Protein AF-A0A2D4KZU0-F1 (afdb_monomer)

InterPro domains:
  IPR002223 Pancreatic trypsin inhibitor Kunitz domain [PF00014] (2-46)
  IPR002223 Pancreatic trypsin inhibitor Kunitz domain [PF00014] (70-121)
  IPR002223 Pancreatic trypsin inhibitor Kunitz domain [PR00759] (68-82)
  IPR002223 Pancreatic trypsin inhibitor Kunitz domain [PR00759] (96-106)
  IPR002223 Pancreatic trypsin inhibitor Kunitz domain [PR00759] (106-121)
  IPR002223 Pancreatic trypsin inhibitor Kunitz domain [PS50279] (1-46)
  IPR002223 Pancreatic trypsin inhibitor Kunitz domain [PS50279] (71-121)
  IPR002223 Pancreatic trypsin inhibitor Kunitz domain [SM00131] (1-47)
  IPR002223 Pancreatic trypsin inhibitor Kunitz domain [SM00131] (69-122)
  IPR020901 Proteinase inhibitor I2, Kunitz, conserved site [PS00280] (99-117)
  IPR036880 Pancreatic trypsin inhibitor Kunitz domain superfamily [G3DSA:4.10.410.10] (1-54)
  IPR036880 Pancreatic trypsin inhibitor Kunitz domain superfamily [G3DSA:4.10.410.10] (60-129)
  IPR036880 Pancreatic trypsin inhibitor Kunitz domain superfamily [SSF57362] (4-48)
  IPR036880 Pancreatic trypsin inhibitor Kunitz domain superfamily [SSF57362] (65-124)
  IPR050098 Tissue factor pathway inhibitor/Kunitz-type serine protease inhibitor-like [PTHR10083] (4-121)

Solvent-accessible surface area (backbone atoms only — not comparable to full-atom values): 8700 Å² total; per-residue (Å²): 138,81,84,72,57,81,49,72,40,80,29,26,30,68,36,84,89,77,70,42,73,43,80,45,82,38,46,66,69,86,87,70,87,68,60,26,90,38,67,66,60,36,37,73,75,67,49,71,77,95,80,83,86,77,98,74,83,91,73,87,88,76,89,73,68,48,61,70,52,34,34,69,38,72,74,47,38,42,90,41,83,55,70,40,82,30,21,26,43,39,70,90,76,71,41,68,43,77,46,66,28,12,72,40,88,51,63,77,30,57,27,86,40,64,65,57,34,39,59,57,60,43,61,81,58,71,84,71,79,83,78,91,81,85,89,134

Structure (mmCIF, N/CA/C/O backbone):
data_AF-A0A2D4KZU0-F1
#
_entry.id   AF-A0A2D4KZU0-F1
#
loop_
_atom_site.group_PDB
_atom_site.id
_atom_site.type_symbol
_atom_site.label_atom_id
_atom_site.label_alt_id
_atom_site.label_comp_id
_atom_site.label_asym_id
_atom_site.label_entity_id
_atom_site.label_seq_id
_atom_site.pdbx_PDB_ins_code
_atom_site.Cartn_x
_atom_site.Cartn_y
_atom_site.Cartn_z
_atom_site.occupancy
_atom_site.B_iso_or_equiv
_atom_site.auth_seq_id
_atom_site.auth_comp_id
_atom_site.auth_asym_id
_atom_site.auth_atom_id
_atom_site.pdbx_PDB_model_num
ATOM 1 N N . MET A 1 1 ? 21.798 -14.277 -56.141 1.00 41.41 1 MET A N 1
ATOM 2 C CA . MET A 1 1 ? 22.050 -13.081 -55.307 1.00 41.41 1 MET A CA 1
ATOM 3 C C . MET A 1 1 ? 20.844 -12.893 -54.390 1.00 41.41 1 MET A C 1
ATOM 5 O O . MET A 1 1 ? 19.811 -12.449 -54.868 1.00 41.41 1 MET A O 1
ATOM 9 N N . GLY A 1 2 ? 20.905 -13.348 -53.135 1.00 55.34 2 GLY A N 1
ATOM 10 C CA . GLY A 1 2 ? 19.784 -13.237 -52.190 1.00 55.34 2 GLY A CA 1
ATOM 11 C C . GLY A 1 2 ? 19.807 -11.879 -51.496 1.00 55.34 2 GLY A C 1
ATOM 12 O O . GLY A 1 2 ? 20.822 -11.508 -50.911 1.00 55.34 2 GLY A O 1
ATOM 13 N N . THR A 1 3 ? 18.724 -11.115 -51.596 1.00 58.78 3 THR A N 1
ATOM 14 C CA . THR A 1 3 ? 18.577 -9.814 -50.937 1.00 58.78 3 THR A CA 1
ATOM 15 C C . THR A 1 3 ? 18.592 -9.998 -49.420 1.00 58.78 3 THR A C 1
ATOM 17 O O . THR A 1 3 ? 17.609 -10.445 -48.836 1.00 58.78 3 THR A O 1
ATOM 20 N N . GLN A 1 4 ? 19.718 -9.676 -48.775 1.00 64.62 4 GLN A N 1
ATOM 21 C CA . GLN A 1 4 ? 19.765 -9.484 -47.326 1.00 64.62 4 GLN A CA 1
ATOM 22 C C . GLN A 1 4 ? 18.815 -8.346 -46.969 1.00 64.62 4 GLN A C 1
ATOM 24 O O . GLN A 1 4 ? 18.883 -7.264 -47.553 1.00 64.62 4 GLN A O 1
ATOM 29 N N . CYS A 1 5 ? 17.938 -8.598 -46.016 1.00 69.00 5 CYS A N 1
ATOM 30 C CA . CYS A 1 5 ? 17.033 -7.599 -45.485 1.00 69.00 5 CYS A CA 1
ATOM 31 C C . CYS A 1 5 ? 17.891 -6.658 -44.635 1.00 69.00 5 CYS A C 1
ATOM 33 O O . CYS A 1 5 ? 18.546 -7.083 -43.686 1.00 69.00 5 CYS A O 1
ATOM 35 N N . LYS A 1 6 ? 18.059 -5.424 -45.116 1.00 70.81 6 LYS A N 1
ATOM 36 C CA . LYS A 1 6 ? 19.051 -4.458 -44.611 1.00 70.81 6 LYS A CA 1
ATOM 37 C C . LYS A 1 6 ? 18.406 -3.275 -43.895 1.00 70.81 6 LYS A C 1
ATOM 39 O O . LYS A 1 6 ? 19.070 -2.275 -43.651 1.00 70.81 6 LYS A O 1
ATOM 44 N N . GLU A 1 7 ? 17.133 -3.394 -43.542 1.00 77.81 7 GLU A N 1
ATOM 45 C CA . GLU A 1 7 ? 16.392 -2.338 -42.866 1.00 77.81 7 GLU A CA 1
ATOM 46 C C . GLU A 1 7 ? 16.060 -2.788 -41.446 1.00 77.81 7 GLU A C 1
ATOM 48 O O . GLU A 1 7 ? 14.984 -3.310 -41.157 1.00 77.81 7 GLU A O 1
ATOM 53 N N . TYR A 1 8 ? 17.056 -2.648 -40.571 1.00 84.06 8 TYR A N 1
ATOM 54 C CA . TYR A 1 8 ? 16.910 -2.977 -39.163 1.00 84.06 8 TYR A CA 1
ATOM 55 C C . TYR A 1 8 ? 15.996 -1.959 -38.492 1.00 84.06 8 TYR A C 1
ATOM 57 O O . TYR A 1 8 ? 16.311 -0.772 -38.431 1.00 84.06 8 TYR A O 1
ATOM 65 N N . GLN A 1 9 ? 14.878 -2.438 -37.963 1.00 88.81 9 GLN A N 1
ATOM 66 C CA . GLN A 1 9 ? 13.929 -1.621 -37.22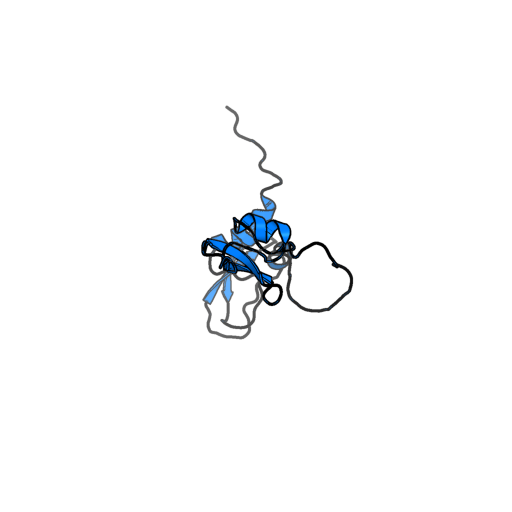2 1.00 88.81 9 GLN A CA 1
ATOM 67 C C . GLN A 1 9 ? 13.724 -2.220 -35.835 1.00 88.81 9 GLN A C 1
ATOM 69 O O . GLN A 1 9 ? 13.626 -3.438 -35.681 1.00 88.81 9 GLN A O 1
ATOM 74 N N . VAL A 1 10 ? 13.648 -1.365 -34.820 1.00 92.38 10 VAL A N 1
ATOM 75 C CA . VAL A 1 10 ? 13.266 -1.792 -33.475 1.00 92.38 10 VAL A CA 1
ATOM 76 C C . VAL A 1 10 ? 11.761 -2.029 -33.467 1.00 92.38 10 VAL A C 1
ATOM 78 O O . VAL A 1 10 ? 10.993 -1.150 -33.854 1.00 92.38 10 VAL A O 1
ATOM 81 N N . LYS A 1 11 ? 11.342 -3.229 -33.069 1.00 94.69 11 LYS A N 1
ATOM 82 C CA . LYS A 1 11 ? 9.929 -3.605 -32.951 1.00 94.69 11 LYS A CA 1
ATOM 83 C C . LYS A 1 11 ? 9.700 -4.303 -31.623 1.00 94.69 11 LYS A C 1
ATOM 85 O O . LYS A 1 11 ? 10.632 -4.847 -31.033 1.00 94.69 11 LYS A O 1
ATOM 90 N N . TRP A 1 12 ? 8.454 -4.315 -31.181 1.00 96.50 12 TRP A N 1
ATOM 91 C CA . TRP A 1 12 ? 8.031 -5.018 -29.981 1.00 96.50 12 TRP A CA 1
ATOM 92 C C . TRP A 1 12 ? 7.711 -6.477 -30.296 1.00 96.50 12 TRP A C 1
ATOM 94 O O . TRP A 1 12 ? 7.017 -6.766 -31.268 1.00 96.50 12 TRP A O 1
ATOM 104 N N . PHE A 1 13 ? 8.199 -7.388 -29.464 1.00 95.62 13 PHE A N 1
ATOM 105 C CA . PHE A 1 13 ? 7.932 -8.822 -29.516 1.00 95.62 13 PHE A CA 1
ATOM 106 C C . PHE A 1 13 ? 7.511 -9.279 -28.121 1.00 95.62 13 PHE A C 1
ATOM 108 O O . PHE A 1 13 ? 8.106 -8.871 -27.122 1.00 95.62 13 PHE A O 1
ATOM 115 N N . PHE A 1 14 ? 6.496 -10.130 -28.040 1.00 95.44 14 PHE A N 1
ATOM 116 C CA . PHE A 1 14 ? 6.071 -10.723 -26.781 1.00 95.44 14 PHE A CA 1
ATOM 117 C C . PHE A 1 14 ? 6.956 -11.916 -26.421 1.00 95.44 14 PHE A C 1
ATOM 119 O O . PHE A 1 14 ? 7.071 -12.880 -27.184 1.00 95.44 14 PHE A O 1
ATOM 126 N N . ASP A 1 15 ? 7.575 -11.861 -25.251 1.00 94.00 15 ASP A N 1
ATOM 127 C CA . ASP A 1 15 ? 8.271 -12.985 -24.649 1.00 94.00 15 ASP A CA 1
ATOM 128 C C . ASP A 1 15 ? 7.255 -1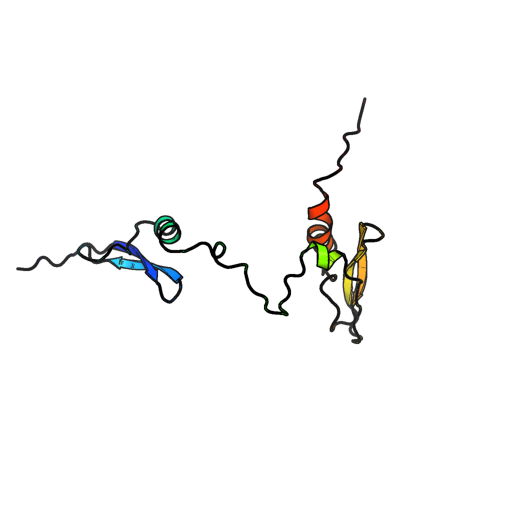3.856 -23.906 1.00 94.00 15 ASP A C 1
ATOM 130 O O . ASP A 1 15 ? 6.814 -13.521 -22.812 1.00 94.00 15 ASP A O 1
ATOM 134 N N . TYR A 1 16 ? 6.896 -14.999 -24.492 1.00 90.19 16 TYR A N 1
ATOM 135 C CA . TYR A 1 16 ? 5.946 -15.940 -23.891 1.00 90.19 16 TYR A CA 1
ATOM 136 C C . TYR A 1 16 ? 6.447 -16.589 -22.595 1.00 90.19 16 TYR A C 1
ATOM 138 O O . TYR A 1 16 ? 5.640 -17.119 -21.840 1.00 90.19 16 TYR A O 1
ATOM 146 N N . LYS A 1 17 ? 7.762 -16.602 -22.343 1.00 91.62 17 LYS A N 1
ATOM 147 C CA . LYS A 1 17 ? 8.343 -17.204 -21.137 1.00 91.62 17 LYS A CA 1
ATOM 148 C C . LYS A 1 17 ? 8.259 -16.251 -19.951 1.00 91.62 17 LYS A C 1
ATOM 150 O O . LYS A 1 17 ? 8.023 -16.698 -18.835 1.00 91.62 17 LYS A O 1
ATOM 155 N N . ASN A 1 18 ? 8.507 -14.969 -20.201 1.00 88.12 18 ASN A N 1
ATOM 156 C CA . ASN A 1 18 ? 8.497 -13.924 -19.177 1.00 88.12 18 ASN A CA 1
ATOM 157 C C . ASN A 1 18 ? 7.198 -13.101 -19.180 1.00 88.12 18 ASN A C 1
ATOM 159 O O . ASN A 1 18 ? 7.062 -12.176 -18.386 1.00 88.12 18 ASN A O 1
ATOM 163 N N . GLU A 1 19 ? 6.278 -13.427 -20.089 1.00 91.50 19 GLU A N 1
ATOM 164 C CA . GLU A 1 19 ? 4.984 -12.775 -20.298 1.00 91.50 19 GLU A CA 1
ATOM 165 C C . GLU A 1 19 ? 5.088 -11.250 -20.440 1.00 91.50 19 GLU A C 1
ATOM 167 O O . GLU A 1 19 ? 4.279 -10.491 -19.909 1.00 91.50 19 GLU A O 1
ATOM 172 N N . ILE A 1 20 ? 6.097 -10.791 -21.186 1.00 93.50 20 ILE A N 1
ATOM 173 C CA . ILE A 1 20 ? 6.428 -9.369 -21.304 1.00 93.50 20 ILE A CA 1
ATOM 174 C C . ILE A 1 20 ? 6.747 -8.971 -22.744 1.00 93.50 20 ILE A C 1
ATOM 176 O O . ILE A 1 20 ? 7.427 -9.681 -23.483 1.00 93.50 20 ILE A O 1
ATOM 180 N N . CYS A 1 21 ? 6.260 -7.803 -23.153 1.00 96.00 21 CYS A N 1
ATOM 181 C CA . CYS A 1 21 ? 6.618 -7.189 -24.426 1.00 96.00 21 CYS A CA 1
ATOM 182 C C . CYS A 1 21 ? 8.000 -6.533 -24.328 1.00 96.00 21 CYS A C 1
ATOM 184 O O . CYS A 1 21 ? 8.241 -5.723 -23.439 1.00 96.00 21 CYS A O 1
ATOM 186 N N . THR A 1 22 ? 8.910 -6.862 -25.245 1.00 95.62 22 THR A N 1
ATOM 187 C CA . THR A 1 22 ? 10.278 -6.315 -25.279 1.00 95.62 22 THR A CA 1
ATOM 188 C C . THR A 1 22 ? 10.659 -5.849 -26.677 1.00 95.62 22 THR A C 1
ATOM 190 O O . THR A 1 22 ? 10.116 -6.319 -27.677 1.00 95.62 22 THR A O 1
ATOM 193 N N . GLN A 1 23 ? 11.597 -4.908 -26.757 1.00 96.50 23 GLN A N 1
ATOM 194 C CA . GLN A 1 23 ? 12.101 -4.390 -28.024 1.00 96.50 23 GLN A CA 1
ATOM 195 C C . GLN A 1 23 ? 13.243 -5.258 -28.561 1.00 96.50 23 GLN A C 1
ATOM 197 O O . GLN A 1 23 ? 14.226 -5.507 -27.863 1.00 96.50 23 GLN A O 1
ATOM 202 N N . VAL A 1 24 ? 13.137 -5.678 -29.823 1.00 91.88 24 VAL A N 1
ATOM 203 C CA . VAL A 1 24 ? 14.161 -6.466 -30.524 1.00 91.88 24 VAL A CA 1
ATOM 204 C C . VAL A 1 24 ? 14.408 -5.876 -31.915 1.00 91.88 24 VAL A C 1
ATOM 206 O O . VAL A 1 24 ? 13.487 -5.389 -32.576 1.00 91.88 24 VAL A O 1
ATOM 209 N N . TRP A 1 25 ? 15.662 -5.920 -32.374 1.00 90.06 25 TRP A N 1
ATOM 210 C CA . TRP A 1 25 ? 16.038 -5.524 -33.732 1.00 90.06 25 TRP A CA 1
ATOM 211 C C . TRP A 1 25 ? 15.523 -6.535 -34.759 1.00 90.06 25 TRP A C 1
ATOM 213 O O . TRP A 1 25 ? 15.945 -7.691 -34.783 1.00 90.06 25 TRP A O 1
ATOM 223 N N . TYR A 1 26 ? 14.637 -6.085 -35.641 1.00 87.25 26 TYR A N 1
ATOM 224 C CA . TYR A 1 26 ? 14.081 -6.874 -36.732 1.00 87.25 26 TYR A CA 1
ATOM 225 C C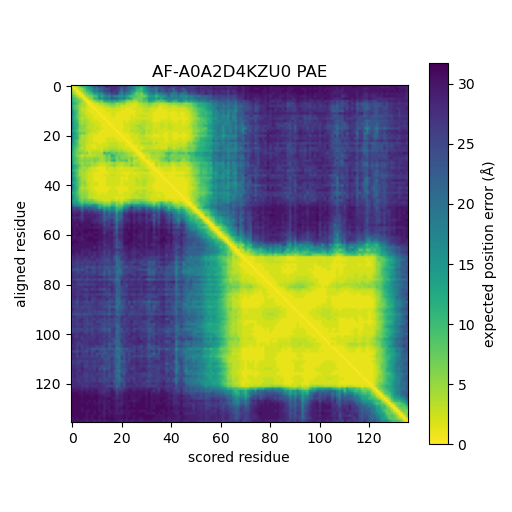 . TYR A 1 26 ? 14.724 -6.483 -38.063 1.00 87.25 26 TYR A C 1
ATOM 227 O O . TYR A 1 26 ? 14.696 -5.317 -38.440 1.00 87.25 26 TYR A O 1
ATOM 235 N N . GLY A 1 27 ? 15.268 -7.459 -38.795 1.00 85.25 27 GLY A N 1
ATOM 236 C CA . GLY A 1 27 ? 16.042 -7.237 -40.026 1.00 85.25 27 GLY A CA 1
ATOM 237 C C . GLY A 1 27 ? 15.251 -6.806 -41.271 1.00 85.25 27 GLY A C 1
ATOM 238 O O . GLY A 1 27 ? 15.843 -6.679 -42.338 1.00 85.25 27 GLY A O 1
ATOM 239 N N . GLY A 1 28 ? 13.934 -6.600 -41.178 1.00 80.00 28 GLY A N 1
ATOM 240 C CA . GLY A 1 28 ? 13.142 -5.993 -42.259 1.00 80.00 28 GLY A CA 1
ATOM 241 C C . GLY A 1 28 ? 12.451 -6.960 -43.231 1.00 80.00 28 GLY A C 1
ATOM 242 O O . GLY A 1 28 ? 11.751 -6.508 -44.131 1.00 80.00 28 GLY A O 1
ATOM 243 N N . CYS A 1 29 ? 12.570 -8.281 -43.065 1.00 85.12 29 CYS A N 1
ATOM 244 C CA . CYS A 1 29 ? 11.770 -9.255 -43.822 1.00 85.12 29 CYS A CA 1
ATOM 245 C C . CYS A 1 29 ? 11.552 -10.569 -43.051 1.00 85.12 29 CYS A C 1
ATOM 247 O O . CYS A 1 29 ? 12.318 -10.916 -42.150 1.00 85.12 29 CYS A O 1
ATOM 249 N N . GLY A 1 30 ? 10.517 -11.319 -43.438 1.00 83.19 30 GLY A N 1
ATOM 250 C CA . GLY A 1 30 ? 10.156 -12.589 -42.806 1.00 83.19 30 GLY A CA 1
ATOM 251 C C . GLY A 1 30 ? 9.453 -12.424 -41.452 1.00 83.19 30 GLY A C 1
ATOM 252 O O . GLY A 1 30 ? 8.645 -11.518 -41.254 1.00 83.19 30 GLY A O 1
ATOM 253 N N . GLY A 1 31 ? 9.739 -13.335 -40.520 1.00 78.88 31 GLY A N 1
ATOM 254 C CA . GLY A 1 31 ? 9.178 -13.328 -39.166 1.00 78.88 31 GLY A CA 1
ATOM 255 C C . GLY A 1 31 ? 7.755 -13.891 -39.061 1.00 78.88 31 GLY A C 1
ATOM 256 O O . GLY A 1 31 ? 7.247 -14.540 -39.971 1.00 78.88 31 GLY A O 1
ATOM 257 N N . ASN A 1 32 ? 7.123 -13.663 -37.909 1.00 84.06 32 ASN A N 1
ATOM 258 C CA . ASN A 1 32 ? 5.772 -14.131 -37.586 1.00 84.06 32 ASN A CA 1
ATOM 259 C C . ASN A 1 32 ? 4.895 -12.969 -37.064 1.00 84.06 32 ASN A C 1
ATOM 261 O O . ASN A 1 32 ? 5.304 -11.807 -37.125 1.00 84.06 32 ASN A O 1
ATOM 265 N N . ALA A 1 33 ? 3.680 -13.280 -36.596 1.00 89.06 33 ALA A N 1
ATOM 266 C CA . ALA A 1 33 ? 2.701 -12.300 -36.112 1.00 89.06 33 ALA A CA 1
ATOM 267 C C . ALA A 1 33 ? 3.047 -11.672 -34.746 1.00 89.06 33 ALA A C 1
ATOM 269 O O . ALA A 1 33 ? 2.399 -10.710 -34.343 1.00 89.06 33 ALA A O 1
ATOM 270 N N . ASN A 1 34 ? 4.063 -12.181 -34.043 1.00 93.19 34 ASN A N 1
ATOM 271 C CA . ASN A 1 34 ? 4.514 -11.659 -32.756 1.00 93.19 34 ASN A CA 1
ATOM 272 C C . ASN A 1 34 ? 5.446 -10.450 -32.943 1.00 93.19 34 ASN A C 1
ATOM 274 O O . ASN A 1 34 ? 6.577 -10.462 -32.481 1.00 93.19 34 ASN A O 1
ATOM 278 N N . ARG A 1 35 ? 5.017 -9.442 -33.704 1.00 93.69 35 ARG A N 1
ATOM 279 C CA . ARG A 1 35 ? 5.796 -8.232 -33.990 1.00 93.69 35 ARG A CA 1
ATOM 280 C C . ARG A 1 35 ? 4.859 -7.038 -34.031 1.00 93.69 35 ARG A C 1
ATOM 282 O O . ARG A 1 35 ? 3.928 -7.020 -34.835 1.00 93.69 35 ARG A O 1
ATOM 289 N N . PHE A 1 36 ? 5.137 -6.037 -33.212 1.00 95.31 36 PHE A N 1
ATOM 290 C CA . PHE A 1 36 ? 4.271 -4.883 -33.020 1.00 95.31 36 PHE A CA 1
ATOM 291 C C . PHE A 1 36 ? 5.064 -3.583 -33.129 1.00 95.31 36 PHE A C 1
ATOM 293 O O . PHE A 1 36 ? 6.247 -3.519 -32.791 1.00 95.31 36 PHE A O 1
ATOM 300 N N . GLU A 1 37 ? 4.402 -2.544 -33.626 1.00 94.06 37 GLU A N 1
ATOM 301 C CA . GLU A 1 37 ? 4.985 -1.204 -33.742 1.00 94.06 37 GLU A CA 1
ATOM 302 C C . GLU A 1 37 ? 5.058 -0.506 -32.387 1.00 94.06 37 GLU A C 1
ATOM 304 O O . GLU A 1 37 ? 6.026 0.192 -32.093 1.00 94.06 37 GLU A O 1
ATOM 309 N N . THR A 1 38 ? 4.054 -0.733 -31.540 1.00 95.50 38 THR A N 1
ATOM 310 C CA . THR A 1 38 ? 3.943 -0.104 -30.228 1.00 95.50 38 THR A CA 1
ATOM 311 C C . THR A 1 38 ? 3.888 -1.144 -29.118 1.00 95.50 38 THR A C 1
ATOM 313 O O . THR A 1 38 ? 3.434 -2.277 -29.305 1.00 95.50 38 THR A O 1
ATOM 316 N N . GLU A 1 39 ? 4.330 -0.729 -27.934 1.00 94.69 39 GLU A N 1
ATOM 317 C CA . GLU A 1 39 ? 4.210 -1.512 -26.708 1.00 94.69 39 GLU A CA 1
ATOM 318 C C . GLU A 1 39 ? 2.744 -1.822 -26.395 1.00 94.69 39 GLU A C 1
ATOM 320 O O . GLU A 1 39 ? 2.400 -2.960 -26.094 1.00 94.69 39 GLU A O 1
ATOM 325 N N . ALA A 1 40 ? 1.863 -0.829 -26.547 1.00 91.94 40 ALA A N 1
ATOM 326 C CA . ALA A 1 40 ? 0.436 -0.956 -26.269 1.00 91.94 40 ALA A CA 1
ATOM 327 C C . ALA A 1 40 ? -0.255 -1.994 -27.171 1.00 91.94 40 ALA A C 1
ATOM 329 O O . ALA A 1 40 ? -1.080 -2.776 -26.696 1.00 91.94 40 ALA A O 1
ATOM 330 N N . ASP A 1 41 ? 0.102 -2.054 -28.456 1.00 95.19 41 ASP A N 1
ATOM 331 C CA . ASP A 1 41 ? -0.430 -3.072 -29.369 1.00 95.19 41 ASP A CA 1
ATOM 332 C C . ASP A 1 41 ? 0.053 -4.476 -28.997 1.00 95.19 41 ASP A C 1
ATOM 334 O O . ASP A 1 41 ? -0.720 -5.432 -29.063 1.00 95.19 41 ASP A O 1
ATOM 338 N N . CYS A 1 42 ? 1.317 -4.608 -28.584 1.00 94.94 42 CYS A N 1
ATOM 339 C CA . CYS A 1 42 ? 1.857 -5.874 -28.096 1.00 94.94 42 CYS A CA 1
ATOM 340 C C . CYS A 1 42 ? 1.134 -6.325 -26.820 1.00 94.94 42 CYS A C 1
ATOM 342 O O . CYS A 1 42 ? 0.654 -7.456 -26.742 1.00 94.94 42 CYS A O 1
ATOM 344 N N . ILE A 1 43 ? 0.997 -5.419 -25.846 1.00 92.06 43 ILE A N 1
ATOM 345 C CA . ILE A 1 43 ? 0.331 -5.689 -24.571 1.00 92.06 43 ILE A CA 1
ATOM 346 C C . ILE A 1 43 ? -1.123 -6.086 -24.818 1.00 92.06 43 ILE A C 1
ATOM 348 O O . ILE A 1 43 ? -1.531 -7.164 -24.410 1.00 92.06 43 ILE A O 1
ATOM 352 N N . SER A 1 44 ? -1.891 -5.279 -25.550 1.00 92.56 44 SER A N 1
ATOM 353 C CA . SER A 1 44 ? -3.319 -5.545 -25.778 1.00 92.56 44 SER A CA 1
ATOM 354 C C . SER A 1 44 ? -3.600 -6.858 -26.516 1.00 92.56 44 SER A C 1
ATOM 356 O O . SER A 1 44 ? -4.656 -7.456 -26.320 1.00 92.56 44 SER A O 1
ATOM 358 N N . ARG A 1 45 ? -2.675 -7.321 -27.367 1.00 92.25 45 ARG A N 1
ATOM 359 C CA . ARG A 1 45 ? -2.845 -8.555 -28.149 1.00 92.25 45 ARG A CA 1
ATOM 360 C C . ARG A 1 45 ? -2.284 -9.799 -27.469 1.00 92.25 45 ARG A C 1
ATOM 362 O O . ARG A 1 45 ? -2.757 -10.895 -27.766 1.00 92.25 45 ARG A O 1
ATOM 369 N N . CYS A 1 46 ? -1.265 -9.663 -26.620 1.00 93.00 46 CYS A N 1
ATOM 370 C CA . CYS A 1 46 ? -0.530 -10.806 -26.072 1.00 93.00 46 CYS A CA 1
ATOM 371 C C . CYS A 1 46 ? -0.576 -10.909 -24.548 1.00 93.00 46 CYS A C 1
ATOM 373 O O . CYS A 1 46 ? -0.650 -12.026 -24.032 1.00 93.00 46 CYS A O 1
ATOM 375 N N . VAL A 1 47 ? -0.563 -9.783 -23.832 1.00 89.69 47 VAL A N 1
ATOM 376 C CA . VAL A 1 47 ? -0.699 -9.776 -22.374 1.00 89.69 47 VAL A CA 1
ATOM 377 C C . VAL A 1 47 ? -2.171 -9.966 -22.049 1.00 89.69 47 VAL A C 1
ATOM 379 O O . VAL A 1 47 ? -3.017 -9.127 -22.357 1.00 89.69 47 VAL A O 1
ATOM 382 N N . LYS A 1 48 ? -2.495 -11.094 -21.423 1.00 82.62 48 LYS A N 1
ATOM 383 C CA . LYS A 1 48 ? -3.837 -11.301 -20.889 1.00 82.62 48 LYS A CA 1
ATOM 384 C C . LYS A 1 48 ? -3.956 -10.494 -19.597 1.00 82.62 48 LYS A C 1
ATOM 386 O O . LYS A 1 48 ? -3.068 -10.624 -18.753 1.00 82.62 48 LYS A O 1
ATOM 391 N N . PRO A 1 49 ? -5.018 -9.693 -19.408 1.00 70.00 49 PRO A N 1
ATOM 392 C CA . PRO A 1 49 ? -5.331 -9.189 -18.080 1.00 70.00 49 PRO A CA 1
ATOM 393 C C . PRO A 1 49 ? -5.514 -10.402 -17.165 1.00 70.00 49 PRO A C 1
ATOM 395 O O . PRO A 1 49 ? -6.161 -11.381 -17.542 1.00 70.00 49 PRO A O 1
ATOM 398 N N . SER A 1 50 ? -4.890 -10.370 -15.996 1.00 62.38 50 SER A N 1
ATOM 399 C CA . SER A 1 50 ? -4.745 -11.500 -15.074 1.00 62.38 50 SER A CA 1
ATOM 400 C C . SER A 1 50 ? -6.051 -12.021 -14.454 1.00 62.38 50 SER A C 1
ATOM 402 O O . SER A 1 50 ? -5.987 -12.867 -13.571 1.00 62.38 50 SER A O 1
ATOM 404 N N . ASP A 1 51 ? -7.227 -11.578 -14.906 1.00 61.16 51 ASP A N 1
ATOM 405 C CA . ASP A 1 51 ? -8.419 -11.565 -14.052 1.00 61.16 51 ASP A CA 1
ATOM 406 C C . ASP A 1 51 ? -9.676 -12.235 -14.621 1.00 61.16 51 ASP A C 1
ATOM 408 O O . ASP A 1 51 ? -10.746 -12.021 -14.068 1.00 61.16 51 ASP A O 1
ATOM 412 N N . GLU A 1 52 ? -9.612 -13.075 -15.664 1.00 61.94 52 GLU A N 1
ATOM 413 C CA . GLU A 1 52 ? -10.839 -13.742 -16.158 1.00 61.94 52 GLU A CA 1
ATOM 414 C C . GLU A 1 52 ? -10.706 -15.227 -16.537 1.00 61.94 52 GLU A C 1
ATOM 416 O O . GLU A 1 52 ? -11.336 -15.669 -17.494 1.00 61.94 52 GLU A O 1
ATOM 421 N N . ARG A 1 53 ? -9.959 -16.038 -15.768 1.00 54.31 53 ARG A N 1
ATOM 422 C CA . ARG A 1 53 ? -10.301 -17.467 -15.574 1.00 54.31 53 ARG A CA 1
ATOM 423 C C . ARG A 1 53 ? -9.907 -17.984 -14.184 1.00 54.31 53 ARG A C 1
ATOM 425 O O . ARG A 1 53 ? -8.732 -18.020 -13.840 1.00 54.31 53 ARG A O 1
ATOM 432 N N . ASP A 1 54 ? -10.937 -18.459 -13.484 1.00 49.50 54 ASP A N 1
ATOM 433 C CA . ASP A 1 54 ? -10.948 -19.377 -12.337 1.00 49.50 54 ASP A CA 1
ATOM 434 C C . ASP A 1 54 ? -10.718 -18.821 -10.925 1.00 49.50 54 ASP A C 1
ATOM 436 O O . ASP A 1 54 ? -9.932 -19.317 -10.122 1.00 49.50 54 ASP A O 1
ATOM 440 N N . MET A 1 55 ? -11.620 -17.911 -10.556 1.00 57.84 55 MET A N 1
ATOM 441 C CA . MET A 1 55 ? -12.258 -17.918 -9.238 1.00 57.84 55 MET A CA 1
ATOM 442 C C . MET A 1 55 ? -13.209 -19.130 -9.118 1.00 57.84 55 MET A C 1
ATOM 444 O O . MET A 1 55 ? -14.418 -18.965 -9.094 1.00 57.84 55 MET A O 1
ATOM 448 N N . GLN A 1 56 ? -12.689 -20.358 -9.032 1.00 63.22 56 GLN A N 1
ATOM 449 C CA . GLN A 1 56 ? -13.421 -21.491 -8.445 1.00 63.22 56 GLN A CA 1
ATOM 450 C C . GLN A 1 56 ? -12.442 -22.603 -8.028 1.00 63.22 56 GLN A C 1
ATOM 452 O O . GLN A 1 56 ? -12.038 -23.403 -8.858 1.00 63.22 56 GLN A O 1
ATOM 457 N N . LEU A 1 57 ? -12.065 -22.637 -6.743 1.00 52.69 57 LEU A N 1
ATOM 458 C CA . LEU A 1 57 ? -11.829 -23.809 -5.867 1.00 52.69 57 LEU A CA 1
ATOM 459 C C . LEU A 1 57 ? -10.866 -23.441 -4.711 1.00 52.69 57 LEU A C 1
ATOM 461 O O . LEU A 1 57 ? -9.983 -22.603 -4.878 1.00 52.69 57 LEU A O 1
ATOM 465 N N . PRO A 1 58 ? -11.081 -23.996 -3.503 1.00 63.94 58 PRO A N 1
ATOM 466 C CA . PRO A 1 58 ? -10.702 -23.365 -2.246 1.00 63.94 58 PRO A CA 1
ATOM 467 C C . PRO A 1 58 ? -9.286 -23.754 -1.823 1.00 63.94 58 PRO A C 1
ATOM 469 O O . PRO A 1 58 ? -9.009 -24.928 -1.586 1.00 63.94 58 PRO A O 1
ATOM 472 N N . VAL A 1 59 ? -8.411 -22.769 -1.627 1.00 47.66 59 VAL A N 1
ATOM 473 C CA . VAL A 1 59 ? -7.172 -22.968 -0.867 1.00 47.66 59 VAL A CA 1
ATOM 474 C C . VAL A 1 59 ? -7.050 -21.870 0.181 1.00 47.66 59 VAL A C 1
ATOM 476 O O . VAL A 1 59 ? -6.685 -20.729 -0.078 1.00 47.66 59 VAL A O 1
ATOM 479 N N . LEU A 1 60 ? -7.465 -22.281 1.373 1.00 58.09 60 LEU A N 1
ATOM 480 C CA . LEU A 1 60 ? -7.036 -21.854 2.694 1.00 58.09 60 LEU A CA 1
ATOM 481 C C . LEU A 1 60 ? -5.708 -21.058 2.716 1.00 58.09 60 LEU A C 1
ATOM 483 O O . LEU A 1 60 ? -4.669 -21.545 2.281 1.00 58.09 60 LEU A O 1
ATOM 487 N N . GLU A 1 61 ? -5.791 -19.870 3.325 1.00 61.41 61 GLU A N 1
ATOM 488 C CA . GLU A 1 61 ? -4.704 -19.075 3.924 1.00 61.41 61 GLU A CA 1
ATOM 489 C C . GLU A 1 61 ? -3.686 -18.358 3.018 1.00 61.41 61 GLU A C 1
ATOM 491 O O . GLU A 1 61 ? -2.484 -18.619 3.063 1.00 61.41 61 GLU A O 1
ATOM 496 N N . LYS A 1 62 ? -4.127 -17.283 2.348 1.00 50.06 62 LYS A N 1
ATOM 497 C CA . LYS A 1 62 ? -3.271 -16.090 2.193 1.00 50.06 62 LYS A CA 1
ATOM 498 C C . LYS A 1 62 ? -4.073 -14.794 2.038 1.00 50.06 62 LYS A C 1
ATOM 500 O O . LYS A 1 62 ? -4.543 -14.447 0.965 1.00 50.06 62 LYS A O 1
ATOM 505 N N . SER A 1 63 ? -4.247 -14.129 3.178 1.00 54.38 63 SER A N 1
ATOM 506 C CA . SER A 1 63 ? -4.418 -12.683 3.398 1.00 54.38 63 SER A CA 1
ATOM 507 C C . SER A 1 63 ? -4.806 -11.803 2.196 1.00 54.38 63 SER A C 1
ATOM 509 O O . SER A 1 63 ? -4.024 -10.961 1.755 1.00 54.38 63 SER A O 1
ATOM 511 N N . HIS A 1 64 ? -6.056 -11.896 1.756 1.00 55.84 64 HIS A N 1
ATOM 512 C CA . HIS A 1 64 ? -6.760 -10.722 1.249 1.00 55.84 64 HIS A CA 1
ATOM 513 C C . HIS A 1 64 ? -7.885 -10.412 2.234 1.00 55.84 64 HIS A C 1
ATOM 515 O O . HIS A 1 64 ? -9.062 -10.595 1.930 1.00 55.84 64 HIS A O 1
ATOM 521 N N . LEU A 1 65 ? -7.509 -10.015 3.463 1.00 58.16 65 LEU A N 1
ATOM 522 C CA . LEU A 1 65 ? -8.459 -9.300 4.313 1.00 58.16 65 LEU A CA 1
ATOM 523 C C . LEU A 1 65 ? -8.922 -8.123 3.468 1.00 58.16 65 LEU A C 1
ATOM 525 O O . LEU A 1 65 ? -8.091 -7.326 3.022 1.00 58.16 65 LEU A O 1
ATOM 529 N N . SER A 1 66 ? -10.222 -8.045 3.197 1.00 66.12 66 SER A N 1
ATOM 530 C CA . SER A 1 66 ? -10.735 -6.870 2.520 1.00 66.12 66 SER A CA 1
ATOM 531 C C . SER A 1 66 ? -10.367 -5.653 3.368 1.00 66.12 66 SER A C 1
ATOM 533 O O . SER A 1 66 ? -10.238 -5.736 4.591 1.00 66.12 66 SER A O 1
ATOM 535 N N . VAL A 1 67 ? -10.165 -4.506 2.728 1.00 64.12 67 VAL A N 1
ATOM 536 C CA . VAL A 1 67 ? -9.897 -3.244 3.433 1.00 64.12 67 VAL A CA 1
ATOM 537 C C . VAL A 1 67 ? -10.926 -3.022 4.553 1.00 64.12 67 VAL A C 1
ATOM 539 O O . VAL A 1 67 ? -10.576 -2.605 5.654 1.00 64.12 67 VAL A O 1
ATOM 542 N N . THR A 1 68 ? -12.179 -3.414 4.306 1.00 67.94 68 THR A N 1
ATOM 543 C CA . THR A 1 68 ? -13.259 -3.428 5.293 1.00 67.94 68 THR A CA 1
ATOM 544 C C . THR A 1 68 ? -12.959 -4.344 6.483 1.00 67.94 68 THR A C 1
ATOM 546 O O . THR A 1 68 ? -13.163 -3.921 7.618 1.00 67.94 68 THR A O 1
ATOM 549 N N . ASP A 1 69 ? -12.422 -5.545 6.261 1.00 83.69 69 ASP A N 1
ATOM 550 C CA . ASP A 1 69 ? -12.074 -6.495 7.324 1.00 83.69 69 ASP A CA 1
ATOM 551 C C . ASP A 1 69 ? -10.955 -5.973 8.230 1.00 83.69 69 ASP A C 1
ATOM 553 O O . ASP A 1 69 ? -11.050 -6.126 9.447 1.00 83.69 69 ASP A O 1
ATOM 557 N N . ILE A 1 70 ? -9.935 -5.303 7.672 1.00 92.44 70 ILE A N 1
ATOM 558 C CA . ILE A 1 70 ? -8.845 -4.693 8.457 1.00 92.44 70 ILE A CA 1
ATOM 559 C C . ILE A 1 70 ? -9.426 -3.715 9.480 1.00 92.44 70 ILE A C 1
ATOM 561 O O . ILE A 1 70 ? -9.097 -3.769 10.664 1.00 92.44 70 ILE A O 1
ATOM 565 N N . CYS A 1 71 ? -10.344 -2.861 9.041 1.00 94.31 71 CYS A N 1
ATOM 566 C CA . CYS A 1 71 ? -10.938 -1.823 9.876 1.00 94.31 71 CYS A CA 1
ATOM 567 C C . CYS A 1 71 ? -11.891 -2.383 10.949 1.00 94.31 71 CYS A C 1
ATOM 569 O O . CYS A 1 71 ? -12.206 -1.689 11.910 1.00 94.31 71 CYS A O 1
ATOM 571 N N . GLN A 1 72 ? -12.322 -3.644 10.845 1.00 93.12 72 GLN A N 1
ATOM 572 C CA . GLN A 1 72 ? -13.105 -4.311 11.894 1.00 93.12 72 GLN A CA 1
ATOM 573 C C . GLN A 1 72 ? -12.239 -5.023 12.944 1.00 93.12 72 GLN A C 1
ATOM 575 O O . GLN A 1 72 ? -12.747 -5.438 13.992 1.00 93.12 72 GLN A O 1
ATOM 580 N N . LEU A 1 73 ? -10.931 -5.173 12.710 1.00 94.75 73 LEU A N 1
ATOM 581 C CA . LEU A 1 73 ? -10.040 -5.798 13.685 1.00 94.75 73 LEU A CA 1
ATOM 582 C C . LEU A 1 73 ? -9.882 -4.912 14.925 1.00 94.75 73 LEU A C 1
ATOM 584 O O . LEU A 1 73 ? -9.8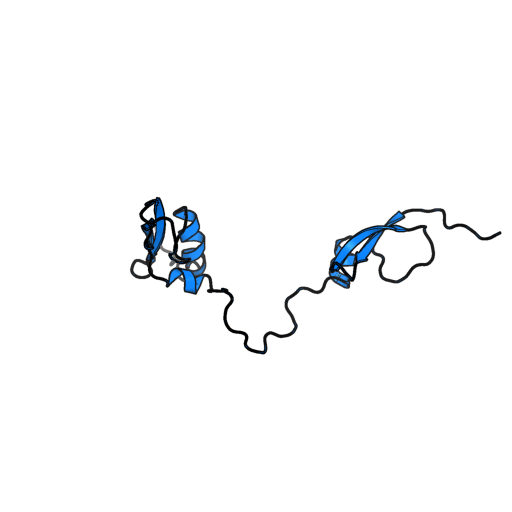13 -3.689 14.852 1.00 94.75 73 LEU A O 1
ATOM 588 N N . LYS A 1 74 ? -9.729 -5.527 16.099 1.00 96.44 74 LYS A N 1
ATOM 589 C CA . LYS A 1 74 ? -9.314 -4.799 17.308 1.00 96.44 74 LYS A CA 1
ATOM 590 C C . LYS A 1 74 ? -7.842 -4.408 17.196 1.00 96.44 74 LYS A C 1
ATOM 592 O O . LYS A 1 74 ? -7.052 -5.209 16.704 1.00 96.44 74 LYS A O 1
ATOM 597 N N . LYS A 1 75 ? -7.442 -3.262 17.755 1.00 97.12 75 LYS A N 1
ATOM 598 C CA . LYS A 1 75 ? -6.013 -2.964 17.962 1.00 97.12 75 LYS A CA 1
ATOM 599 C C . LYS A 1 75 ? -5.324 -4.096 18.731 1.00 97.12 75 LYS A C 1
ATOM 601 O O . LYS A 1 75 ? -5.911 -4.656 19.664 1.00 97.12 75 LYS A O 1
ATOM 606 N N . LYS A 1 76 ? -4.083 -4.411 18.360 1.00 98.00 76 LYS A N 1
ATOM 607 C CA . LYS A 1 76 ? -3.290 -5.462 19.006 1.00 98.00 76 LYS A CA 1
ATOM 608 C C . LYS A 1 76 ? -1.870 -4.976 19.275 1.00 98.00 76 LYS A C 1
ATOM 610 O O . LYS A 1 76 ? -1.064 -4.837 18.358 1.00 98.00 76 LYS A O 1
ATOM 615 N N . ASP A 1 77 ? -1.582 -4.758 20.553 1.00 97.94 77 ASP A N 1
ATOM 616 C CA . ASP A 1 77 ? -0.316 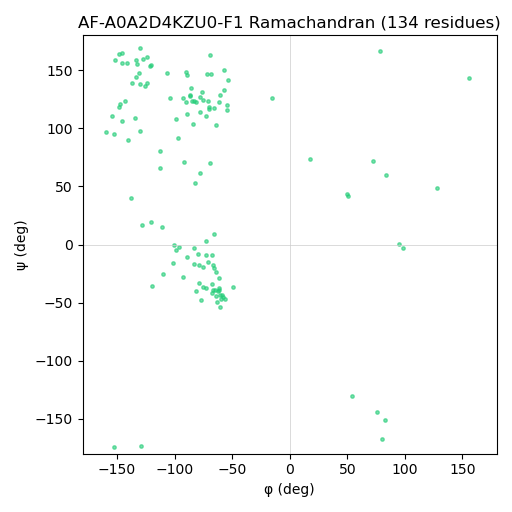-4.197 21.031 1.00 97.94 77 ASP A CA 1
ATOM 617 C C . ASP A 1 77 ? 0.856 -5.165 20.794 1.00 97.94 77 ASP A C 1
ATOM 619 O O . ASP A 1 77 ? 1.955 -4.732 20.464 1.00 97.94 77 ASP A O 1
ATOM 623 N N . GLY A 1 78 ? 0.614 -6.477 20.881 1.00 96.94 78 GLY A N 1
ATOM 624 C CA . GLY A 1 78 ? 1.658 -7.502 20.790 1.00 96.94 78 GLY A CA 1
ATOM 625 C C . GLY A 1 78 ? 2.455 -7.664 22.097 1.00 96.94 78 GLY A C 1
ATOM 626 O O . GLY A 1 78 ? 2.330 -6.845 23.006 1.00 96.94 78 GLY A O 1
ATOM 627 N N . PRO A 1 79 ? 3.245 -8.743 22.239 1.00 97.44 79 PRO A N 1
ATOM 628 C CA . PRO A 1 79 ? 3.923 -9.076 23.496 1.00 97.44 79 PRO A CA 1
ATOM 629 C C . PRO A 1 79 ? 5.244 -8.319 23.709 1.00 97.44 79 PRO A C 1
ATOM 631 O O . PRO A 1 79 ? 5.766 -8.282 24.827 1.00 97.44 79 PRO A O 1
ATOM 634 N N . CYS A 1 80 ? 5.815 -7.741 22.649 1.00 98.12 80 CYS A N 1
ATOM 635 C CA . CYS A 1 80 ? 7.064 -6.993 22.738 1.00 98.12 80 CYS A CA 1
ATOM 636 C C . CYS A 1 80 ? 6.903 -5.676 23.511 1.00 98.12 80 CYS A C 1
ATOM 638 O O . CYS A 1 80 ? 5.804 -5.173 23.723 1.00 98.12 80 CYS A O 1
ATOM 640 N N . ARG A 1 81 ? 8.031 -5.106 23.949 1.00 96.75 81 ARG A N 1
ATOM 641 C CA . ARG A 1 81 ? 8.074 -3.918 24.825 1.00 96.75 81 ARG A CA 1
ATOM 642 C C . ARG A 1 81 ? 8.811 -2.727 24.209 1.00 96.75 81 ARG A C 1
ATOM 644 O O . ARG A 1 81 ? 9.241 -1.823 24.919 1.00 96.75 81 ARG A O 1
ATOM 651 N N . LYS A 1 82 ? 8.970 -2.716 22.884 1.00 95.88 82 LYS A N 1
ATOM 652 C CA . LYS A 1 82 ? 9.514 -1.586 22.123 1.00 95.88 82 LYS A CA 1
ATOM 653 C C . LYS A 1 82 ? 8.351 -0.700 21.686 1.00 95.88 82 LYS A C 1
ATOM 655 O O . LYS A 1 82 ? 7.977 -0.700 20.518 1.00 95.88 82 LYS A O 1
ATOM 660 N N . PHE A 1 83 ? 7.746 -0.009 22.648 1.00 96.56 83 PHE A N 1
ATOM 661 C CA . PHE A 1 83 ? 6.524 0.751 22.412 1.00 96.56 83 PHE A CA 1
ATOM 662 C C . PHE A 1 83 ? 6.731 1.858 21.376 1.00 96.56 83 PHE A C 1
ATOM 664 O O . PHE A 1 83 ? 7.576 2.736 21.538 1.00 96.56 83 PHE A O 1
ATOM 671 N N . VAL A 1 84 ? 5.930 1.810 20.316 1.00 97.62 84 VAL A N 1
ATOM 672 C CA . VAL A 1 84 ? 5.858 2.826 19.268 1.00 97.62 84 VAL A CA 1
ATOM 673 C C . VAL A 1 84 ? 4.411 3.274 19.137 1.00 97.62 84 VAL A C 1
ATOM 675 O O . VAL A 1 84 ? 3.493 2.452 19.136 1.00 97.62 84 VAL A O 1
ATOM 678 N N . LEU A 1 85 ? 4.206 4.584 19.026 1.00 98.31 85 LEU A N 1
ATOM 679 C CA . LEU A 1 85 ? 2.885 5.155 18.808 1.00 98.31 85 LEU A CA 1
ATOM 680 C C . LEU A 1 85 ? 2.430 4.843 17.377 1.00 98.31 85 LEU A C 1
ATOM 682 O O . LEU A 1 85 ? 3.129 5.172 16.419 1.00 98.31 85 LEU A O 1
ATOM 686 N N . LYS A 1 86 ? 1.274 4.195 17.243 1.00 98.50 86 LYS A N 1
ATOM 687 C CA . LYS A 1 86 ? 0.649 3.841 15.962 1.00 98.50 86 LYS A CA 1
ATOM 688 C C . LYS A 1 86 ? -0.812 4.272 15.958 1.00 98.50 86 LYS A C 1
ATOM 690 O O . LYS A 1 86 ? -1.365 4.636 16.997 1.00 98.50 86 LYS A O 1
ATOM 695 N N . TRP A 1 87 ? -1.432 4.219 14.790 1.00 98.62 87 TRP A N 1
ATOM 696 C CA . TRP A 1 87 ? -2.845 4.509 14.583 1.00 98.62 87 TRP A CA 1
ATOM 697 C C . TRP A 1 87 ? -3.629 3.231 14.333 1.00 98.62 87 TRP A C 1
ATOM 699 O O . TRP A 1 87 ? -3.101 2.298 13.744 1.00 98.62 87 TRP A O 1
ATOM 709 N N . TYR A 1 88 ? -4.879 3.189 14.763 1.00 98.19 88 TYR A N 1
ATOM 710 C CA . TYR A 1 88 ? -5.830 2.132 14.435 1.00 98.19 88 TYR A CA 1
ATOM 711 C C . TYR A 1 88 ? -7.206 2.759 14.220 1.00 98.19 88 TYR A C 1
ATOM 713 O O . TYR A 1 88 ? -7.487 3.840 14.742 1.00 98.19 88 TYR A O 1
ATOM 721 N N . PHE A 1 89 ? -8.064 2.083 13.476 1.00 97.62 89 PHE A N 1
ATOM 722 C CA . PHE A 1 89 ? -9.458 2.459 13.330 1.00 97.62 89 PHE A CA 1
ATOM 723 C C . PHE A 1 89 ? -10.296 1.851 14.456 1.00 97.62 89 PHE A C 1
ATOM 725 O O . PHE A 1 89 ? -10.243 0.640 14.683 1.00 97.62 89 PHE A O 1
ATOM 732 N N . ASP A 1 90 ? -11.070 2.678 15.155 1.00 96.44 90 ASP A N 1
ATOM 733 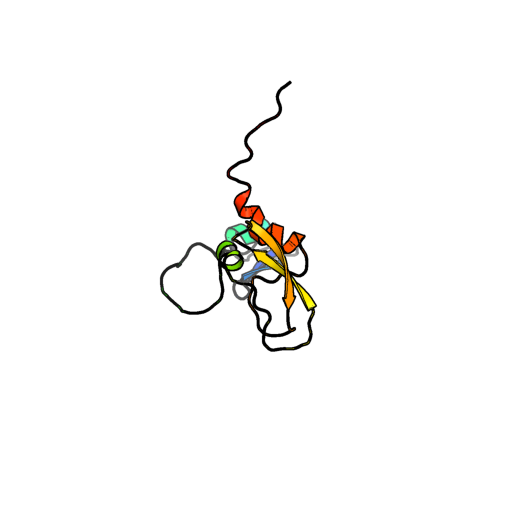C CA . ASP A 1 90 ? -12.071 2.227 16.115 1.00 96.44 90 ASP A CA 1
ATOM 734 C C . ASP A 1 90 ? -13.458 2.233 15.449 1.00 96.44 90 ASP A C 1
ATOM 736 O O . ASP A 1 90 ? -14.036 3.306 15.238 1.00 96.44 90 ASP A O 1
ATOM 740 N N . PRO A 1 91 ? -14.036 1.057 15.135 1.00 91.56 91 PRO A N 1
ATOM 741 C CA . PRO A 1 91 ? -15.350 0.984 14.506 1.00 91.56 91 PRO A CA 1
ATOM 742 C C . PRO A 1 91 ? -16.481 1.468 15.424 1.00 91.56 91 PRO A C 1
ATOM 744 O O . PRO A 1 91 ? -17.554 1.795 14.928 1.00 91.56 91 PRO A O 1
ATOM 747 N N . LYS A 1 92 ? -16.269 1.553 16.748 1.00 92.19 92 LYS A N 1
ATOM 748 C CA . LYS A 1 92 ? -17.288 2.064 17.682 1.00 92.19 92 LYS A CA 1
ATOM 749 C C . LYS A 1 92 ? -17.468 3.570 17.569 1.00 92.19 92 LYS A C 1
ATOM 751 O O . LYS A 1 92 ? -18.582 4.063 17.710 1.00 92.19 92 LYS A O 1
ATOM 756 N N . THR A 1 93 ? -16.372 4.291 17.357 1.00 93.75 93 THR A N 1
ATOM 757 C CA . THR A 1 93 ? -16.373 5.748 17.182 1.00 93.75 93 THR A CA 1
ATOM 758 C C . THR A 1 93 ? -16.309 6.155 15.715 1.00 93.75 93 THR A C 1
ATOM 760 O O . THR A 1 93 ? -16.374 7.346 15.423 1.00 93.75 93 THR A O 1
ATOM 763 N N . ALA A 1 94 ? -16.167 5.180 14.811 1.00 92.62 94 ALA A N 1
ATOM 764 C CA . ALA A 1 94 ? -15.931 5.368 13.386 1.00 92.62 94 ALA A CA 1
ATOM 765 C C . ALA A 1 94 ? -14.782 6.356 13.110 1.00 92.62 94 ALA A C 1
ATOM 767 O O . ALA A 1 94 ? -14.893 7.241 12.264 1.00 92.62 94 ALA A O 1
ATOM 768 N N . SER A 1 95 ? -13.681 6.239 13.860 1.00 95.44 95 SER A N 1
ATOM 769 C CA . SER A 1 95 ? -12.570 7.189 13.779 1.00 95.44 95 SER A CA 1
ATOM 770 C C . SER A 1 95 ? -11.205 6.544 14.003 1.00 95.44 95 SER A C 1
ATOM 772 O O . SER A 1 95 ? -11.075 5.491 14.627 1.00 95.44 95 SER A O 1
ATOM 774 N N . CYS A 1 96 ? -10.165 7.193 13.481 1.00 97.81 96 CYS A N 1
ATOM 775 C CA . CYS A 1 96 ? -8.782 6.785 13.685 1.00 97.81 96 CYS A CA 1
ATOM 776 C C . CYS A 1 96 ? -8.247 7.327 15.015 1.00 97.81 96 CYS A C 1
ATOM 778 O O . CYS A 1 96 ? -8.237 8.534 15.256 1.00 97.81 96 CYS A O 1
ATOM 780 N N . ALA A 1 97 ? -7.764 6.430 15.871 1.00 98.12 97 ALA A N 1
ATOM 781 C CA . ALA A 1 97 ? -7.224 6.739 17.189 1.00 98.12 97 ALA A CA 1
ATOM 782 C C . ALA A 1 97 ? -5.796 6.201 17.344 1.00 98.12 97 ALA A C 1
ATOM 784 O O . ALA A 1 97 ? -5.348 5.326 16.605 1.00 98.12 97 ALA A O 1
ATOM 785 N N . ARG A 1 98 ? -5.055 6.731 18.321 1.00 98.38 98 ARG A N 1
ATOM 786 C CA . ARG A 1 98 ? -3.683 6.293 18.611 1.00 98.38 98 ARG A CA 1
ATOM 787 C C . ARG A 1 98 ? -3.659 5.155 19.630 1.00 98.38 98 ARG A C 1
ATOM 789 O O . ARG A 1 98 ? -4.490 5.115 20.536 1.00 98.38 98 ARG A O 1
ATOM 796 N N . PHE A 1 99 ? -2.670 4.273 19.521 1.00 98.38 99 PHE A N 1
ATOM 797 C CA . PHE A 1 99 ? -2.375 3.241 20.516 1.00 98.38 99 PHE A CA 1
ATOM 798 C C . PHE A 1 99 ? -0.877 2.912 20.583 1.00 98.38 99 PHE A C 1
ATOM 800 O O . PHE A 1 99 ? -0.109 3.266 19.684 1.00 98.38 99 PHE A O 1
ATOM 807 N N . TRP A 1 100 ? -0.460 2.242 21.659 1.00 98.38 100 TRP A N 1
ATOM 808 C CA . TRP A 1 100 ? 0.914 1.779 21.841 1.00 98.38 100 TRP A CA 1
ATOM 809 C C . TRP A 1 100 ? 1.093 0.380 21.255 1.00 98.38 100 TRP A C 1
ATOM 811 O O . TRP A 1 100 ? 0.570 -0.594 21.783 1.00 98.38 100 TRP A O 1
ATOM 821 N N . TYR A 1 101 ? 1.877 0.274 20.187 1.00 98.44 101 TYR A N 1
ATOM 822 C CA . TYR A 1 101 ? 2.285 -1.007 19.623 1.00 98.44 101 TYR A CA 1
ATOM 823 C C . TYR A 1 101 ? 3.620 -1.441 20.228 1.00 98.44 101 TYR A C 1
ATOM 825 O O . TYR A 1 101 ? 4.599 -0.701 20.169 1.00 98.44 101 TYR A O 1
ATOM 833 N N . GLY A 1 102 ? 3.676 -2.649 20.778 1.00 98.00 102 GLY A N 1
ATOM 834 C CA . GLY A 1 102 ? 4.831 -3.233 21.457 1.00 98.00 102 GLY A CA 1
ATOM 835 C C . GLY A 1 102 ? 6.034 -3.530 20.557 1.00 98.00 102 GLY A C 1
ATOM 836 O O . GLY A 1 102 ? 7.113 -3.843 21.060 1.00 98.00 102 GLY A O 1
ATOM 837 N N . GLY A 1 103 ? 5.882 -3.420 19.235 1.00 96.44 103 GLY A N 1
ATOM 838 C CA . GLY A 1 103 ? 6.980 -3.529 18.271 1.00 96.44 103 GLY A CA 1
ATOM 839 C C . GLY A 1 103 ? 7.130 -4.898 17.602 1.00 96.44 103 GLY A C 1
ATOM 840 O O . GLY A 1 103 ? 7.966 -5.025 16.712 1.00 96.44 103 GLY A O 1
ATOM 841 N N . CYS A 1 104 ? 6.324 -5.895 17.977 1.00 96.94 104 CYS A N 1
ATOM 842 C CA . CYS A 1 104 ? 6.215 -7.176 17.272 1.00 96.94 104 CYS A CA 1
ATOM 843 C C . CYS A 1 104 ? 4.782 -7.728 17.320 1.00 96.94 104 CYS A C 1
ATOM 845 O O . CYS A 1 104 ? 3.965 -7.278 18.126 1.00 96.94 104 CYS A O 1
ATOM 847 N N . ASP A 1 105 ? 4.494 -8.711 16.466 1.00 95.19 105 ASP A N 1
ATOM 848 C CA . ASP A 1 105 ? 3.165 -9.281 16.240 1.00 95.19 105 ASP A CA 1
ATOM 849 C C . ASP A 1 105 ? 2.114 -8.213 15.875 1.00 95.19 105 ASP A C 1
ATOM 851 O O . ASP A 1 105 ? 2.299 -7.389 14.975 1.00 95.19 105 ASP A O 1
ATOM 855 N N . GLY A 1 106 ? 0.965 -8.230 16.545 1.00 94.12 106 GLY A N 1
ATOM 856 C CA . GLY A 1 106 ? -0.164 -7.371 16.218 1.00 94.12 106 GLY A CA 1
ATOM 857 C C . GLY A 1 106 ? -1.025 -7.921 15.082 1.00 94.12 106 GLY A C 1
ATOM 858 O O . GLY A 1 106 ? -1.179 -9.140 14.948 1.00 94.12 106 GLY A O 1
ATOM 859 N N . ASN A 1 107 ? -1.650 -7.000 14.357 1.00 96.00 107 ASN A N 1
ATOM 860 C CA . ASN A 1 107 ? -2.473 -7.229 13.174 1.00 96.00 107 ASN A CA 1
ATOM 861 C C . ASN A 1 107 ? -2.437 -5.979 12.272 1.00 96.00 107 ASN A C 1
ATOM 863 O O . ASN A 1 107 ? -1.682 -5.036 12.525 1.00 96.00 107 ASN A O 1
ATOM 867 N N . GLU A 1 108 ? -3.237 -6.003 11.217 1.00 95.69 108 GLU A N 1
ATOM 868 C CA . GLU A 1 108 ? -3.253 -5.063 10.102 1.00 95.69 108 GLU A CA 1
ATOM 869 C C . GLU A 1 108 ? -3.971 -3.751 10.434 1.00 95.69 108 GLU A C 1
ATOM 871 O O . GLU A 1 108 ? -3.745 -2.755 9.752 1.00 95.69 108 GLU A O 1
ATOM 876 N N . ASN A 1 109 ? -4.788 -3.703 11.498 1.00 97.00 109 ASN A N 1
ATOM 877 C CA . ASN A 1 109 ? -5.382 -2.455 11.990 1.00 97.00 109 ASN A CA 1
ATOM 878 C C . ASN A 1 109 ? -4.347 -1.648 12.786 1.00 97.00 109 ASN A C 1
ATOM 880 O O . ASN A 1 109 ? -4.453 -1.451 14.002 1.00 97.00 109 ASN A O 1
ATOM 884 N N . ARG A 1 110 ? 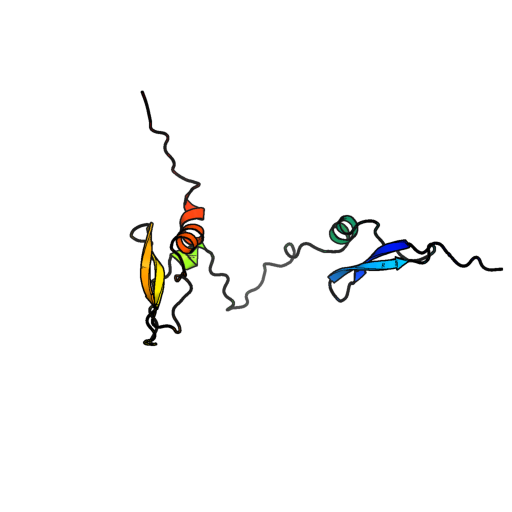-3.280 -1.266 12.085 1.00 97.62 110 ARG A N 1
ATOM 885 C CA . ARG A 1 110 ? -2.114 -0.570 12.610 1.00 97.62 110 ARG A CA 1
ATOM 886 C C . ARG A 1 110 ? -1.446 0.219 11.490 1.00 97.62 110 ARG A C 1
ATOM 888 O O . ARG A 1 110 ? -0.788 -0.351 10.625 1.00 97.62 110 ARG A O 1
ATOM 895 N N . PHE A 1 111 ? -1.532 1.534 11.582 1.00 97.75 111 PHE A N 1
ATOM 896 C CA . PHE A 1 111 ? -1.031 2.474 10.588 1.00 97.75 111 PHE A CA 1
ATOM 897 C C . PHE A 1 111 ? 0.012 3.411 11.198 1.00 97.75 111 PHE A C 1
ATOM 899 O O . PHE A 1 111 ? 0.019 3.668 12.407 1.00 97.75 111 PHE A O 1
ATOM 906 N N . ASP A 1 112 ? 0.901 3.930 10.358 1.00 98.00 112 ASP A N 1
ATOM 907 C CA . ASP A 1 112 ? 1.966 4.838 10.790 1.00 98.00 112 ASP A CA 1
ATOM 908 C C . ASP A 1 112 ? 1.456 6.263 10.991 1.00 98.00 112 ASP A C 1
ATOM 910 O O . ASP A 1 112 ? 1.898 6.963 11.906 1.00 98.00 112 ASP A O 1
ATOM 914 N N . THR A 1 113 ? 0.474 6.676 10.190 1.00 98.06 113 THR A N 1
ATOM 915 C CA . THR A 1 113 ? -0.122 8.008 10.261 1.00 98.06 113 THR A CA 1
ATOM 916 C C . THR A 1 113 ? -1.645 7.951 10.367 1.00 98.06 113 THR A C 1
ATOM 918 O O . THR A 1 113 ? -2.283 6.962 10.002 1.00 98.06 113 THR A O 1
ATOM 921 N N . GLN A 1 114 ? -2.239 9.046 10.854 1.00 97.12 114 GLN A N 1
ATOM 922 C CA . GLN A 1 114 ? -3.693 9.219 10.869 1.00 97.12 114 GLN A CA 1
ATOM 923 C C . GLN A 1 114 ? -4.264 9.119 9.457 1.00 97.12 114 GLN A C 1
ATOM 925 O O . GLN A 1 114 ? -5.240 8.414 9.237 1.00 97.12 114 GLN A O 1
ATOM 930 N N . LYS A 1 115 ? -3.612 9.790 8.501 1.00 96.06 115 LYS A N 1
ATOM 931 C CA . LYS A 1 115 ? -4.052 9.859 7.110 1.00 96.06 115 LYS A CA 1
ATOM 932 C C . LYS A 1 115 ? -4.083 8.478 6.459 1.00 96.06 115 LYS A C 1
ATOM 934 O O . LYS A 1 115 ? -5.022 8.189 5.731 1.00 96.06 115 LYS A O 1
ATOM 939 N N . ASP A 1 116 ? -3.105 7.620 6.741 1.00 95.44 116 ASP A N 1
ATOM 940 C CA . ASP A 1 116 ? -3.105 6.245 6.223 1.00 95.44 116 ASP A CA 1
ATOM 941 C C . ASP A 1 116 ? -4.289 5.450 6.779 1.00 95.44 116 ASP A C 1
ATOM 943 O O . ASP A 1 116 ? -4.998 4.795 6.022 1.00 95.44 116 ASP A O 1
ATOM 947 N N . CYS A 1 117 ? -4.558 5.574 8.082 1.00 96.44 117 CYS A N 1
ATOM 948 C CA . CYS A 1 117 ? -5.728 4.958 8.704 1.00 96.44 117 CYS A CA 1
ATOM 949 C C . CYS A 1 117 ? -7.040 5.452 8.073 1.00 96.44 117 CYS A C 1
ATOM 951 O O . CYS A 1 117 ? -7.903 4.648 7.732 1.00 96.44 117 CYS A O 1
ATOM 953 N N . GLU A 1 118 ? -7.192 6.764 7.877 1.00 94.50 118 GLU A N 1
ATOM 954 C CA . GLU A 1 118 ? -8.404 7.357 7.302 1.00 94.50 118 GLU A CA 1
ATOM 955 C C . GLU A 1 118 ? -8.579 6.974 5.827 1.00 94.50 118 GLU A C 1
ATOM 957 O O . GLU A 1 118 ? -9.677 6.615 5.407 1.00 94.50 118 GLU A O 1
ATOM 962 N N . ASN A 1 119 ? -7.501 6.972 5.042 1.00 92.12 119 ASN A N 1
ATOM 963 C CA . ASN A 1 119 ? -7.543 6.554 3.641 1.00 92.12 119 ASN A CA 1
ATOM 964 C C . ASN A 1 119 ? -7.972 5.088 3.490 1.00 92.12 119 ASN A C 1
ATOM 966 O O . ASN A 1 119 ? -8.689 4.735 2.559 1.00 92.12 119 ASN A O 1
ATOM 970 N N . VAL A 1 120 ? -7.529 4.224 4.402 1.00 91.44 120 VAL A N 1
ATOM 971 C CA . VAL A 1 120 ? -7.882 2.802 4.378 1.00 91.44 120 VAL A CA 1
ATOM 972 C C . VAL A 1 120 ? -9.308 2.603 4.902 1.00 91.44 120 VAL A C 1
ATOM 974 O O . VAL A 1 120 ? -10.118 1.957 4.247 1.00 91.44 120 VAL A O 1
ATOM 977 N N . CYS A 1 121 ? -9.657 3.201 6.042 1.00 92.94 121 CYS A N 1
ATOM 978 C CA . CYS A 1 121 ? -10.878 2.852 6.772 1.00 92.94 121 CYS A CA 1
ATOM 979 C C . CYS A 1 121 ? -12.061 3.808 6.605 1.00 92.94 121 CYS A C 1
ATOM 981 O O . CYS A 1 121 ? -13.185 3.423 6.914 1.00 92.94 121 CYS A O 1
ATOM 983 N N . LEU A 1 122 ? -11.854 5.028 6.108 1.00 88.56 122 LEU A N 1
ATOM 984 C CA . LEU A 1 122 ? -12.924 6.011 5.897 1.00 88.56 122 LEU A CA 1
ATOM 985 C C . LEU A 1 122 ? -13.221 6.273 4.419 1.00 88.56 122 LEU A C 1
ATOM 987 O O . LEU A 1 122 ? -14.354 6.625 4.093 1.00 88.56 122 LEU A O 1
ATOM 991 N N . SER A 1 123 ? -12.274 6.060 3.497 1.00 74.19 123 SER A N 1
ATOM 992 C CA . SER A 1 123 ? -12.503 6.336 2.067 1.00 74.19 123 SER A CA 1
ATOM 993 C C . SER A 1 123 ? -13.598 5.470 1.427 1.00 74.19 123 SER A C 1
ATOM 995 O O . SER A 1 123 ? -14.231 5.911 0.468 1.00 74.19 123 SER A O 1
ATOM 997 N N . ALA A 1 124 ? -13.898 4.290 1.982 1.00 59.00 124 ALA A N 1
ATOM 998 C CA . ALA A 1 124 ? -15.024 3.457 1.544 1.00 59.00 124 ALA A CA 1
ATOM 999 C C . ALA A 1 124 ? -16.402 3.979 2.013 1.00 59.00 124 ALA A C 1
ATOM 1001 O O . ALA A 1 124 ? -17.422 3.639 1.416 1.00 59.00 124 ALA A O 1
ATOM 1002 N N . HIS A 1 125 ? -16.447 4.834 3.042 1.00 54.50 125 HIS A N 1
ATOM 1003 C CA . HIS A 1 125 ? -17.689 5.324 3.655 1.00 54.50 125 HIS A CA 1
ATOM 1004 C C . HIS A 1 125 ? -18.169 6.687 3.122 1.00 54.50 125 HIS A C 1
ATOM 1006 O O . HIS A 1 125 ? -19.249 7.138 3.490 1.00 54.50 125 HIS A O 1
ATOM 1012 N N . ILE A 1 126 ? -17.437 7.333 2.203 1.00 54.34 126 ILE A N 1
ATOM 1013 C CA . ILE A 1 126 ? -17.801 8.669 1.679 1.00 54.34 126 ILE A CA 1
ATOM 1014 C C . ILE A 1 126 ? -18.901 8.623 0.591 1.00 54.34 126 ILE A C 1
ATOM 1016 O O . ILE A 1 126 ? -19.458 9.656 0.230 1.00 54.34 126 ILE A O 1
ATOM 1020 N N . LYS A 1 127 ? -19.311 7.446 0.092 1.00 47.88 127 LYS A N 1
ATOM 1021 C CA . LYS A 1 127 ? -20.373 7.362 -0.937 1.00 47.88 127 LYS A CA 1
ATOM 1022 C C . LYS A 1 127 ? -21.814 7.398 -0.414 1.00 47.88 127 LYS A C 1
ATOM 1024 O O . LYS A 1 127 ? -22.728 7.468 -1.232 1.00 47.88 127 LYS A O 1
ATOM 1029 N N . THR A 1 128 ? -22.042 7.443 0.898 1.00 50.44 128 THR A N 1
ATOM 1030 C CA . THR A 1 128 ? -23.410 7.468 1.437 1.00 50.44 128 THR A CA 1
ATOM 1031 C C . THR A 1 128 ? -23.508 8.423 2.621 1.00 50.44 128 THR A C 1
ATOM 1033 O O . THR A 1 128 ? -23.322 8.019 3.762 1.00 50.44 128 THR A O 1
ATOM 1036 N N . GLY A 1 129 ? -23.823 9.696 2.356 1.00 51.06 129 GLY A N 1
ATOM 1037 C CA . GLY A 1 129 ? -24.322 10.596 3.404 1.00 51.06 129 GLY A CA 1
ATOM 1038 C C . GLY A 1 129 ? -23.614 11.938 3.573 1.00 51.06 129 GLY A C 1
ATOM 1039 O O . GLY A 1 129 ? -23.349 12.329 4.704 1.00 51.06 129 GLY A O 1
ATOM 1040 N N . VAL A 1 130 ? -23.391 12.697 2.496 1.00 50.56 130 VAL A N 1
ATOM 1041 C CA . VAL A 1 130 ? -23.316 14.162 2.632 1.00 50.56 130 VAL A CA 1
ATOM 1042 C C . VAL A 1 130 ? -24.682 14.730 2.266 1.00 50.56 130 VAL A C 1
ATOM 1044 O O . VAL A 1 130 ? -24.997 14.966 1.103 1.00 50.56 130 VAL A O 1
AT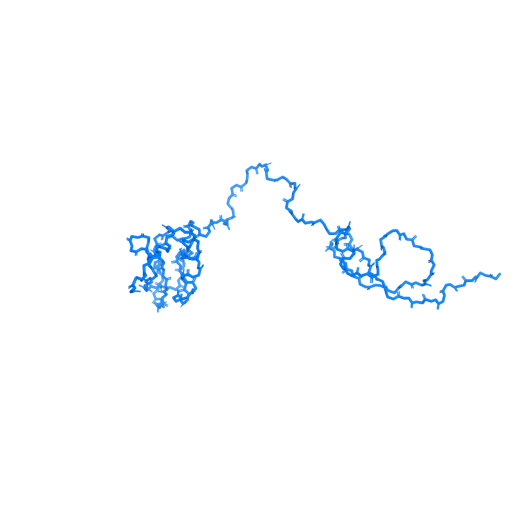OM 1047 N N . VAL A 1 131 ? -25.516 14.875 3.295 1.00 44.53 131 VAL A N 1
ATOM 1048 C CA . VAL A 1 131 ? -26.753 15.655 3.261 1.00 44.53 131 VAL A CA 1
ATOM 1049 C C . VAL A 1 131 ? -26.363 17.121 3.073 1.00 44.53 131 VAL A C 1
ATOM 1051 O O . VAL A 1 131 ? -25.674 17.702 3.908 1.00 44.53 131 VAL A O 1
ATOM 1054 N N . THR A 1 132 ? -26.789 17.712 1.960 1.00 44.16 132 THR A N 1
ATOM 1055 C CA . THR A 1 132 ? -26.761 19.156 1.709 1.00 44.16 132 THR A CA 1
ATOM 1056 C C . THR A 1 132 ? -27.484 19.899 2.826 1.00 44.1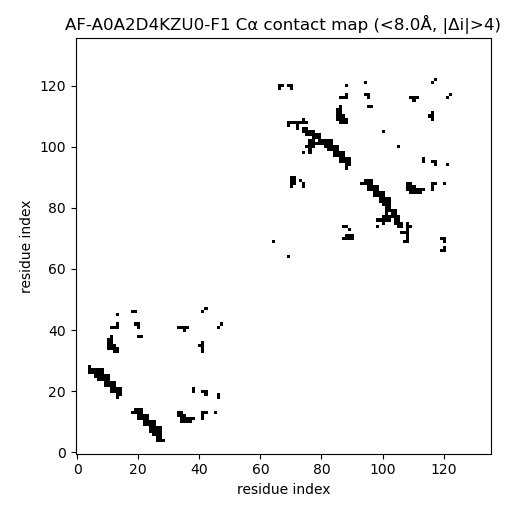6 132 THR A C 1
ATOM 1058 O O . THR A 1 132 ? -28.696 19.765 2.960 1.00 44.16 132 THR A O 1
ATOM 1061 N N . MET A 1 133 ? -26.755 20.721 3.579 1.00 46.03 133 MET A N 1
ATOM 1062 C CA . MET A 1 133 ? -27.304 21.818 4.376 1.00 46.03 133 MET A CA 1
ATOM 1063 C C . MET A 1 133 ? -26.292 22.958 4.373 1.00 46.03 133 MET A C 1
ATOM 1065 O O . MET A 1 133 ? -25.293 22.838 5.068 1.00 46.03 133 MET A O 1
ATOM 1069 N N . ILE A 1 134 ? -26.567 24.036 3.628 1.00 49.62 134 ILE A N 1
ATOM 1070 C CA . ILE A 1 134 ? -26.651 25.400 4.181 1.00 49.62 134 ILE A CA 1
ATOM 1071 C C . ILE A 1 134 ? -27.682 26.165 3.340 1.00 49.62 134 ILE A C 1
ATOM 1073 O O . ILE A 1 134 ? -27.511 26.322 2.133 1.00 49.62 134 ILE A O 1
ATOM 1077 N N . GLY A 1 135 ? -28.759 26.603 3.991 1.00 42.00 135 GLY A N 1
ATOM 1078 C CA . GLY A 1 135 ? -29.615 27.671 3.498 1.00 42.00 135 GLY A CA 1
ATOM 1079 C C . GLY A 1 135 ? -29.118 29.029 3.987 1.00 42.00 135 GLY A C 1
ATOM 1080 O O . GLY A 1 135 ? -28.640 29.132 5.116 1.00 42.00 135 GLY A O 1
ATOM 1081 N N . THR A 1 136 ? -29.295 30.037 3.139 1.00 39.41 136 THR A N 1
ATOM 1082 C CA . THR A 1 136 ? -29.691 31.417 3.464 1.00 39.41 136 THR A CA 1
ATOM 1083 C C . THR A 1 136 ? -30.436 31.962 2.262 1.00 39.41 136 THR A C 1
ATOM 1085 O O . THR A 1 136 ? -29.907 31.752 1.146 1.00 39.41 136 THR A O 1
#

Mean predicted aligned error: 17.14 Å

Organism: NCBI:txid1970185

Sequence (136 aa):
MGTQCKEYQVKWFFDYKNEICTQVWYGGCGGNANRFETEADCISRCVKPSDERDMQLPVLEKSHLSVTDICQLKKKDGPCRKFVLKWYFDPKTASCARFWYGGCDGNENRFDTQKDCENVCLSAHIKTGVVTMIGT

Radius of gyration: 26.69 Å; Cα contacts (8 Å, |Δi|>4): 196; chains: 1; bounding box: 52×55×80 Å

Secondary structure (DSSP, 8-state):
--------EEEEEEETTTTEEEEEEE-SS---S--BSSHHHHHHHH---TTSS---S---------HHHHHHSPP---S----EEEEEEETTTTEEEEEEE-SSS--SS-BSSHHHHHHHHTTTSTTS--------

Nearest PDB structures (foldseek):
  1bik-assembly1_A  TM=5.327E-01  e=6.850E-11  Homo sapiens
  1tfx-assembly2_D  TM=9.876E-01  e=4.622E-06  Homo sapiens
  1zr0-assembly2_D  TM=9.357E-01  e=4.088E-06  Homo sapiens
  5yv7-assembly1_A  TM=9.852E-01  e=1.579E-05  Dendroaspis angusticeps
  4bqd-assembly1_A  TM=8.104E-01  e=9.661E-06  Homo sapiens

Foldseek 3Di:
DDDFLQDWDWWWFQDPVVRAIDTDTDSHDDDDPRTHRDRVVNCVVRPDDPPPDDPDDDDDDDDPCDLQNLLPDDWDQDDAQCWDKWWFHDPVVRAIDIDTRRPDDTDSRTHHDRVVRCVSRVVVVVPDDPDDDDDD

pLDDT: mean 82.58, std 18.1, range [39.41, 98.62]